Protein AF-A0A2N1N3P8-F1 (afdb_monomer)

Solvent-accessible surface area (backbone atoms only — not comparable to full-atom values): 6176 Å² total; per-residue (Å²): 129,73,70,65,56,63,58,54,63,71,67,71,73,82,66,87,74,85,75,88,65,87,76,77,82,57,82,87,74,60,80,86,76,82,74,61,90,78,63,77,86,68,74,89,79,77,69,84,94,67,77,85,84,75,58,94,85,62,71,78,82,71,82,67,52,63,12,84,76,81,61,48,68,75,43,48,58,93,72,41,84,83,80,111

InterPro domains:
  IPR001878 Zinc finger, CCHC-type [PS50158] (66-80)
  IPR036875 Zinc finger, CCHC-type superfamily [SSF57756] (59-81)

Secondary structure (DSSP, 8-state):
--HHHHHHHTTTT-------S-----GGG-------TT---SPSSPPTTPPPPPPTT-PPPPPPPBPTTT--BSS-GGG-TT--

Structure (mmCIF, N/CA/C/O backbone):
data_AF-A0A2N1N3P8-F1
#
_entry.id   AF-A0A2N1N3P8-F1
#
loop_
_atom_site.group_PDB
_atom_site.id
_atom_site.type_symbol
_atom_site.label_atom_id
_atom_site.label_alt_id
_atom_site.label_comp_id
_atom_site.label_asym_id
_atom_site.label_entity_id
_atom_site.label_seq_id
_atom_site.pdbx_PDB_ins_code
_atom_site.Cartn_x
_atom_site.Cartn_y
_atom_site.Cartn_z
_atom_site.occupancy
_atom_site.B_iso_or_equiv
_atom_site.auth_seq_id
_atom_site.auth_comp_id
_atom_site.auth_asym_id
_atom_site.auth_atom_id
_atom_site.pdbx_PDB_model_num
ATOM 1 N N . MET A 1 1 ? 60.984 27.105 -33.106 1.00 57.31 1 MET A N 1
ATOM 2 C CA . MET A 1 1 ? 60.052 27.423 -34.214 1.00 57.31 1 MET A CA 1
ATOM 3 C C . MET A 1 1 ? 60.004 26.369 -35.332 1.00 57.31 1 MET A C 1
ATOM 5 O O . MET A 1 1 ? 59.030 26.368 -36.063 1.00 57.31 1 MET A O 1
ATOM 9 N N . LEU A 1 2 ? 60.974 25.451 -35.484 1.00 53.97 2 LEU A N 1
ATOM 10 C CA . LEU A 1 2 ? 60.927 24.427 -36.553 1.00 53.97 2 LEU A CA 1
ATOM 11 C C . LEU A 1 2 ? 60.233 23.106 -36.152 1.00 53.97 2 LEU A C 1
ATOM 13 O O . LEU A 1 2 ? 59.760 22.383 -37.021 1.00 53.97 2 LEU A O 1
ATOM 17 N N . TYR A 1 3 ? 60.099 22.808 -34.853 1.00 55.69 3 TYR A N 1
ATOM 18 C CA . TYR A 1 3 ? 59.532 21.529 -34.387 1.00 55.69 3 TYR A CA 1
ATOM 19 C C . TYR A 1 3 ? 57.990 21.489 -34.358 1.00 55.69 3 TYR A C 1
ATOM 21 O O . TYR A 1 3 ? 57.391 20.432 -34.523 1.00 55.69 3 TYR A O 1
ATOM 29 N N . TYR A 1 4 ? 57.325 22.643 -34.218 1.00 55.44 4 TYR A N 1
ATOM 30 C CA . TYR A 1 4 ? 55.853 22.722 -34.213 1.00 55.44 4 TYR A CA 1
ATOM 31 C C . TYR A 1 4 ? 55.250 22.521 -35.617 1.00 55.44 4 TYR A C 1
ATOM 33 O O . TYR A 1 4 ? 54.142 22.008 -35.766 1.00 55.44 4 TYR A O 1
ATOM 41 N N . ASN A 1 5 ? 56.017 22.862 -36.658 1.00 55.28 5 ASN A N 1
ATOM 42 C CA . ASN A 1 5 ? 55.580 22.761 -38.050 1.00 55.28 5 ASN A CA 1
ATOM 43 C C . ASN A 1 5 ? 55.539 21.311 -38.557 1.00 55.28 5 ASN A C 1
ATOM 45 O O . ASN A 1 5 ? 54.647 20.966 -39.326 1.00 55.28 5 ASN A O 1
ATOM 49 N N . LEU A 1 6 ? 56.421 20.430 -38.068 1.00 53.41 6 LEU A N 1
ATOM 50 C CA . LEU A 1 6 ? 56.400 19.006 -38.429 1.00 53.41 6 LEU A CA 1
ATOM 51 C C . LEU A 1 6 ? 55.213 18.254 -37.790 1.00 53.41 6 LEU A C 1
ATOM 53 O O . LEU A 1 6 ? 54.721 17.270 -38.342 1.00 53.41 6 LEU A O 1
ATOM 57 N N . PHE A 1 7 ? 54.725 18.732 -36.639 1.00 52.97 7 PHE A N 1
ATOM 58 C CA . PHE A 1 7 ? 53.576 18.154 -35.936 1.00 52.97 7 PHE A CA 1
ATOM 59 C C . PHE A 1 7 ? 52.246 18.480 -36.635 1.00 52.97 7 PHE A C 1
ATOM 61 O O . PHE A 1 7 ? 51.406 17.599 -36.807 1.00 52.97 7 PHE A O 1
ATOM 68 N N . LEU A 1 8 ? 52.079 19.708 -37.138 1.00 49.66 8 LEU A N 1
ATOM 69 C CA . LEU A 1 8 ? 50.867 20.118 -37.865 1.00 49.66 8 LEU A CA 1
ATOM 70 C C . LEU A 1 8 ? 50.792 19.557 -39.295 1.00 49.66 8 LEU A C 1
ATOM 72 O O . LEU A 1 8 ? 49.695 19.354 -39.820 1.00 49.66 8 LEU A O 1
ATOM 76 N N . GLN A 1 9 ? 51.931 19.227 -39.911 1.00 54.06 9 GLN A N 1
ATOM 77 C CA . GLN A 1 9 ? 51.973 18.622 -41.247 1.00 54.06 9 GLN A CA 1
ATOM 78 C C . GLN A 1 9 ? 51.456 17.169 -41.268 1.00 54.06 9 GLN A C 1
ATOM 80 O O . GLN A 1 9 ? 50.993 16.699 -42.305 1.00 54.06 9 GLN A O 1
ATOM 85 N N . LYS A 1 10 ? 51.448 16.474 -40.117 1.00 50.59 10 LYS A N 1
ATOM 86 C CA . LYS A 1 10 ? 50.864 15.125 -39.969 1.00 50.59 10 LYS A CA 1
ATOM 87 C C . LYS A 1 10 ? 49.339 15.106 -39.807 1.00 50.59 10 LYS A C 1
ATOM 89 O O . LYS A 1 10 ? 48.732 14.064 -40.018 1.00 50.59 10 LYS A O 1
ATOM 94 N N . ILE A 1 11 ? 48.707 16.228 -39.459 1.00 52.22 11 ILE A N 1
ATOM 95 C CA . ILE A 1 11 ? 47.259 16.285 -39.169 1.00 52.22 11 ILE A CA 1
ATOM 96 C C . ILE A 1 11 ? 46.448 16.690 -40.419 1.00 52.22 11 ILE A C 1
ATOM 98 O O . ILE A 1 11 ? 45.259 16.386 -40.536 1.00 52.22 11 ILE A O 1
ATOM 102 N N . ASN A 1 12 ? 47.098 17.317 -41.405 1.00 51.19 12 ASN A N 1
ATOM 103 C CA . ASN A 1 12 ? 46.461 17.886 -42.599 1.00 51.19 12 ASN A CA 1
ATOM 104 C C . ASN A 1 12 ? 46.441 16.950 -43.829 1.00 51.19 12 ASN A C 1
ATOM 106 O O . ASN A 1 12 ? 46.374 17.404 -44.966 1.00 51.19 12 ASN A O 1
ATOM 110 N N . GLN A 1 13 ? 46.482 15.631 -43.616 1.00 51.09 13 GLN A N 1
ATOM 111 C CA . GLN A 1 13 ? 46.203 14.633 -44.664 1.00 51.09 13 GLN A CA 1
ATOM 112 C C . GLN A 1 13 ? 44.727 14.201 -44.698 1.00 51.09 13 GLN A C 1
ATOM 114 O O . GLN A 1 13 ? 44.348 13.307 -45.448 1.00 51.09 13 GLN A O 1
ATOM 119 N N . ASN A 1 14 ? 43.857 14.878 -43.946 1.00 55.78 14 ASN A N 1
ATOM 120 C CA . ASN A 1 14 ? 42.407 14.743 -44.073 1.00 55.78 14 ASN A CA 1
ATOM 121 C C . ASN A 1 14 ? 41.888 15.576 -45.257 1.00 55.78 14 ASN A C 1
ATOM 123 O O . ASN A 1 14 ? 41.078 16.485 -45.087 1.00 55.78 14 ASN A O 1
ATOM 127 N N . ARG A 1 15 ? 42.357 15.283 -46.475 1.00 49.16 15 ARG A N 1
ATOM 128 C CA . ARG A 1 15 ? 41.770 15.833 -47.702 1.00 49.16 15 ARG A CA 1
ATOM 129 C C . ARG A 1 15 ? 41.185 14.705 -48.539 1.00 49.16 15 ARG A C 1
ATOM 131 O O . ARG A 1 15 ? 41.871 14.070 -49.325 1.00 49.16 15 ARG A O 1
ATOM 138 N N . SER A 1 16 ? 39.894 14.485 -48.302 1.00 53.12 16 SER A N 1
ATOM 139 C CA . SER A 1 16 ? 38.879 13.951 -49.215 1.00 53.12 16 SER A CA 1
ATOM 140 C C . SER A 1 16 ? 39.394 13.502 -50.590 1.00 53.12 16 SER A C 1
ATOM 142 O O . SER A 1 16 ? 39.622 14.328 -51.474 1.00 53.12 16 SER A O 1
ATOM 144 N N . THR A 1 17 ? 39.464 12.191 -50.809 1.00 45.00 17 THR A N 1
ATOM 145 C CA . THR A 1 17 ? 39.281 11.622 -52.145 1.00 45.00 17 THR A CA 1
ATOM 146 C C . THR A 1 17 ? 38.009 10.787 -52.120 1.00 45.00 17 THR A C 1
ATOM 148 O O . THR A 1 17 ? 37.946 9.675 -51.597 1.00 45.00 17 THR A O 1
ATOM 151 N N . LYS A 1 18 ? 36.939 11.357 -52.682 1.00 53.06 18 LYS A N 1
ATOM 152 C CA . LYS A 1 18 ? 35.827 10.562 -53.198 1.00 53.06 18 LYS A CA 1
ATOM 153 C C . LYS A 1 18 ? 36.420 9.623 -54.252 1.00 53.06 18 LYS A C 1
ATOM 155 O O . LYS A 1 18 ? 36.645 10.039 -55.381 1.00 53.06 18 LYS A O 1
ATOM 160 N N . LEU A 1 19 ? 36.715 8.380 -53.882 1.00 47.53 19 LEU A N 1
ATOM 161 C CA . LEU A 1 19 ? 37.037 7.331 -54.844 1.00 47.53 19 LEU A CA 1
ATOM 162 C C . LEU A 1 19 ? 35.722 6.881 -55.485 1.00 47.53 19 LEU A C 1
ATOM 164 O O . LEU A 1 19 ? 35.016 6.011 -54.977 1.00 47.53 19 LEU A O 1
ATOM 168 N N . SER A 1 20 ? 35.363 7.547 -56.582 1.00 50.56 20 SER A N 1
ATOM 169 C CA . SER A 1 20 ? 34.395 7.058 -57.556 1.00 50.56 20 SER A CA 1
ATOM 170 C C . SER A 1 20 ? 34.987 5.837 -58.261 1.00 50.56 20 SER A C 1
ATOM 172 O O . SER A 1 20 ? 35.749 5.964 -59.214 1.00 50.56 20 SER A O 1
ATOM 174 N N . GLY A 1 21 ? 34.653 4.651 -57.766 1.00 56.31 21 GLY A N 1
ATOM 175 C CA . GLY A 1 21 ? 34.904 3.380 -58.435 1.00 56.31 21 GLY A CA 1
ATOM 176 C C . GLY A 1 21 ? 34.162 2.249 -57.719 1.00 56.31 21 GLY A C 1
ATOM 177 O O . GLY A 1 21 ? 33.944 2.347 -56.505 1.00 56.31 21 GLY A O 1
ATOM 178 N N . PRO A 1 22 ? 33.731 1.189 -58.427 1.00 54.47 22 PRO A N 1
ATOM 179 C CA . PRO A 1 22 ? 33.156 0.020 -57.777 1.00 54.47 22 PRO A CA 1
ATOM 180 C C . PRO A 1 22 ? 34.225 -0.599 -56.870 1.00 54.47 22 PRO A C 1
ATOM 182 O O . PRO A 1 22 ? 35.266 -1.059 -57.336 1.00 54.47 22 PRO A O 1
ATOM 185 N N . ARG A 1 23 ? 33.988 -0.576 -55.553 1.00 58.78 23 ARG A N 1
ATOM 186 C CA . ARG A 1 23 ? 34.824 -1.290 -54.585 1.00 58.78 23 ARG A CA 1
ATOM 187 C C . ARG A 1 23 ? 34.726 -2.779 -54.904 1.00 58.78 23 ARG A C 1
ATOM 189 O O . ARG A 1 23 ? 33.701 -3.390 -54.611 1.00 58.78 23 ARG A O 1
ATOM 196 N N . LEU A 1 24 ? 35.775 -3.351 -55.498 1.00 59.00 24 LEU A N 1
ATOM 197 C CA . LEU A 1 24 ? 35.943 -4.799 -55.526 1.00 59.00 24 LEU A CA 1
ATOM 198 C C . LEU A 1 24 ? 35.952 -5.263 -54.065 1.00 59.00 24 LEU A C 1
ATOM 200 O O . LEU A 1 24 ? 36.845 -4.908 -53.292 1.00 59.00 24 LEU A O 1
ATOM 204 N N . PHE A 1 25 ? 34.911 -5.989 -53.666 1.00 59.19 25 PHE A N 1
ATOM 205 C CA . PHE A 1 25 ? 34.840 -6.636 -52.362 1.00 59.19 25 PHE A CA 1
ATOM 206 C C . PHE A 1 25 ? 35.879 -7.763 -52.347 1.00 5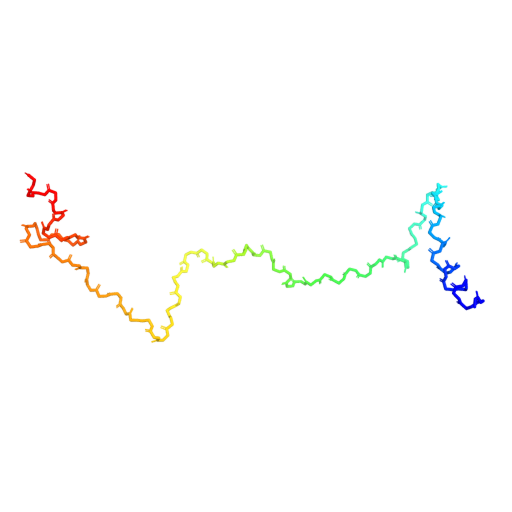9.19 25 PHE A C 1
ATOM 208 O O . PHE A 1 25 ? 35.585 -8.912 -52.668 1.00 59.19 25 PHE A O 1
ATOM 215 N N . ASN A 1 26 ? 37.124 -7.431 -52.011 1.00 64.69 26 ASN A N 1
ATOM 216 C CA . ASN A 1 26 ? 38.147 -8.439 -51.784 1.00 64.69 26 ASN A CA 1
ATOM 217 C C . ASN A 1 26 ? 37.806 -9.142 -50.466 1.00 64.69 26 ASN A C 1
ATOM 219 O O . ASN A 1 26 ? 37.761 -8.513 -49.407 1.00 64.69 26 ASN A O 1
ATOM 223 N N . LYS A 1 27 ? 37.543 -10.451 -50.547 1.00 62.00 27 LYS A N 1
ATOM 224 C CA . LYS A 1 27 ? 37.119 -11.325 -49.435 1.00 62.00 27 LYS A CA 1
ATOM 225 C C . LYS A 1 27 ? 38.048 -11.255 -48.211 1.00 62.00 27 LYS A C 1
ATOM 227 O O . LYS A 1 27 ? 37.626 -11.551 -47.099 1.00 62.00 27 LYS A O 1
ATOM 232 N N . GLU A 1 28 ? 39.282 -10.813 -48.423 1.00 65.88 28 GLU A N 1
ATOM 233 C CA . GLU A 1 28 ? 40.352 -10.693 -47.431 1.00 65.88 28 GLU A CA 1
ATOM 234 C C . GLU A 1 28 ? 40.227 -9.469 -46.511 1.00 65.88 28 GLU A C 1
ATOM 236 O O . GLU A 1 28 ? 40.861 -9.433 -45.463 1.00 65.88 28 GLU A O 1
ATOM 241 N N . ASN A 1 29 ? 39.392 -8.484 -46.859 1.00 64.06 29 ASN A N 1
ATOM 242 C CA . ASN A 1 29 ? 39.201 -7.261 -46.067 1.00 64.06 29 ASN A CA 1
ATOM 243 C C . ASN A 1 29 ? 37.816 -7.197 -45.405 1.00 64.06 29 ASN A C 1
ATOM 245 O O . ASN A 1 29 ? 37.293 -6.120 -45.109 1.00 64.06 29 ASN A O 1
ATOM 249 N N . SER A 1 30 ? 37.184 -8.355 -45.203 1.00 69.94 30 SER A N 1
ATOM 250 C CA . SER A 1 30 ? 35.930 -8.411 -44.462 1.00 69.94 30 SER A CA 1
ATOM 251 C C . SER A 1 30 ? 36.235 -8.226 -42.972 1.00 69.94 30 SER A C 1
ATOM 253 O O . SER A 1 30 ? 36.984 -9.033 -42.416 1.00 69.94 30 SER A O 1
ATOM 255 N N . PRO A 1 31 ? 35.676 -7.205 -42.295 1.00 70.44 31 PRO A N 1
ATOM 256 C CA . PRO A 1 31 ? 35.871 -7.050 -40.861 1.00 70.44 31 PRO A CA 1
ATOM 257 C C . PRO A 1 31 ? 35.401 -8.325 -40.158 1.00 70.44 31 PRO A C 1
ATOM 259 O O . PRO A 1 31 ? 34.291 -8.805 -40.404 1.00 70.44 31 PRO A O 1
ATOM 262 N N . PHE A 1 32 ? 36.252 -8.893 -39.303 1.00 72.81 32 PHE A N 1
ATOM 263 C CA . PHE A 1 32 ? 35.883 -10.041 -38.486 1.00 72.81 32 PHE A CA 1
ATOM 264 C C . PHE A 1 32 ? 34.805 -9.600 -37.494 1.00 72.81 32 PHE A C 1
ATOM 266 O O . PHE A 1 32 ? 35.084 -8.953 -36.483 1.00 72.81 32 PHE A O 1
ATOM 273 N N . ILE A 1 33 ? 33.547 -9.910 -37.806 1.00 71.62 33 ILE A N 1
ATOM 274 C CA . ILE A 1 33 ? 32.435 -9.656 -36.897 1.00 71.62 33 ILE A CA 1
ATOM 275 C C . ILE A 1 33 ? 32.461 -10.758 -35.838 1.00 71.62 33 ILE A C 1
ATOM 277 O O . ILE A 1 33 ? 31.911 -11.841 -36.039 1.00 71.62 33 ILE A O 1
ATOM 281 N N . LEU A 1 34 ? 33.097 -10.479 -34.695 1.00 71.25 34 LEU A N 1
ATOM 282 C CA . LEU A 1 34 ? 32.962 -11.317 -33.507 1.00 71.25 34 LEU A CA 1
ATOM 283 C C . LEU A 1 34 ? 31.534 -11.169 -32.969 1.00 71.25 34 LEU A C 1
ATOM 285 O O . LEU A 1 34 ? 31.233 -10.316 -32.131 1.00 71.25 34 LEU A O 1
ATOM 289 N N . ASN A 1 35 ? 30.629 -11.995 -33.479 1.00 71.56 35 ASN A N 1
ATOM 290 C CA . ASN A 1 35 ? 29.292 -12.116 -32.927 1.00 71.56 35 ASN A CA 1
ATOM 291 C C . ASN A 1 35 ? 29.406 -12.814 -31.569 1.00 71.56 35 ASN A C 1
ATOM 293 O O . ASN A 1 35 ? 29.744 -13.991 -31.513 1.00 71.56 35 ASN A O 1
ATOM 297 N N . ASN A 1 36 ? 29.130 -12.105 -30.471 1.00 74.69 36 ASN A N 1
ATOM 298 C CA . ASN A 1 36 ? 28.944 -12.748 -29.173 1.00 74.69 36 ASN A CA 1
ATOM 299 C C . ASN A 1 36 ? 27.593 -13.488 -29.209 1.00 74.69 36 ASN A C 1
ATOM 301 O O . ASN A 1 36 ? 26.557 -12.816 -29.195 1.00 74.69 36 ASN A O 1
ATOM 305 N N . PRO A 1 37 ? 27.560 -14.834 -29.241 1.00 68.00 37 PRO A N 1
ATOM 306 C CA . PRO A 1 37 ? 26.301 -15.581 -29.265 1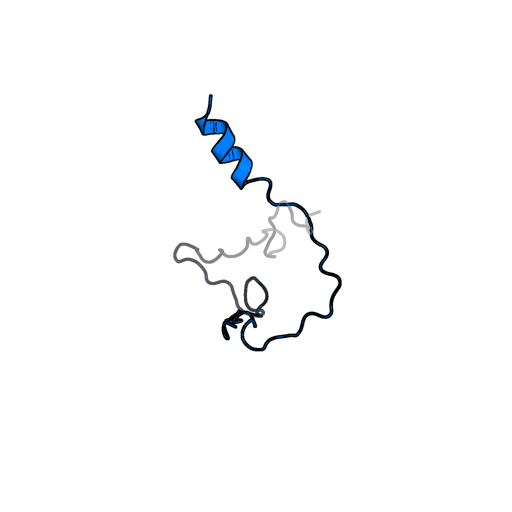.00 68.00 37 PRO A CA 1
ATOM 307 C C . PRO A 1 37 ? 25.460 -15.340 -28.000 1.00 68.00 37 PRO A C 1
ATOM 309 O O . PRO A 1 37 ? 24.246 -15.503 -28.025 1.00 68.00 37 PRO A O 1
ATOM 312 N N . ASN A 1 38 ? 26.084 -14.870 -26.912 1.00 65.75 38 ASN A N 1
ATOM 313 C CA . ASN A 1 38 ? 25.427 -14.473 -25.667 1.00 65.75 38 ASN A CA 1
ATOM 314 C C . ASN A 1 38 ? 25.057 -12.982 -25.616 1.00 65.75 38 ASN A C 1
ATOM 316 O O . ASN A 1 38 ? 24.745 -12.466 -24.538 1.00 65.75 38 ASN A O 1
ATOM 320 N N . LYS A 1 39 ? 25.095 -12.255 -26.745 1.00 67.75 39 LYS A N 1
ATOM 321 C CA . LYS A 1 39 ? 24.624 -10.867 -26.791 1.00 67.75 39 LYS A CA 1
ATOM 322 C C . LYS A 1 39 ? 23.131 -10.858 -26.459 1.00 67.75 39 LYS A C 1
ATOM 324 O O . LYS A 1 39 ? 22.287 -11.281 -27.242 1.00 67.75 39 LYS A O 1
ATOM 329 N N . GLN A 1 40 ? 22.829 -10.413 -25.246 1.00 66.75 40 GLN A N 1
ATOM 330 C CA . GLN A 1 40 ? 21.503 -10.486 -24.649 1.00 66.75 40 GLN A CA 1
ATOM 331 C C . GLN A 1 40 ? 20.487 -9.709 -25.502 1.00 66.75 40 GLN A C 1
ATOM 333 O O . GLN A 1 40 ? 20.564 -8.490 -25.611 1.00 66.75 40 GLN A O 1
ATOM 338 N N . THR A 1 41 ? 19.509 -10.412 -26.079 1.00 70.44 41 THR A N 1
ATOM 339 C CA . THR A 1 41 ? 18.311 -9.829 -26.721 1.00 70.44 41 THR A CA 1
ATOM 340 C C . THR A 1 41 ? 17.202 -9.524 -25.716 1.00 70.44 41 THR A C 1
ATOM 342 O O . THR A 1 41 ? 16.138 -9.019 -26.074 1.00 70.44 41 THR A O 1
ATOM 345 N N . LYS A 1 42 ? 17.422 -9.857 -24.440 1.00 70.75 42 LYS A N 1
ATOM 346 C CA . LYS A 1 42 ? 16.423 -9.685 -23.391 1.00 70.75 42 LYS A CA 1
ATOM 347 C C . LYS A 1 42 ? 16.228 -8.192 -23.102 1.00 70.75 42 LYS A C 1
ATOM 349 O O . LYS A 1 42 ? 17.212 -7.449 -23.055 1.00 70.75 42 LYS A O 1
ATOM 354 N N . PRO A 1 43 ? 14.979 -7.744 -22.891 1.00 77.12 43 PRO A N 1
ATOM 355 C CA . PRO A 1 43 ? 14.715 -6.365 -22.513 1.00 77.12 43 PRO A CA 1
ATOM 356 C C . PRO A 1 43 ? 15.424 -6.043 -21.197 1.00 77.12 43 PRO A C 1
ATOM 358 O O . PRO A 1 43 ? 15.565 -6.904 -20.324 1.00 77.12 43 PRO A O 1
ATOM 361 N N . LYS A 1 44 ? 15.853 -4.787 -21.050 1.00 77.81 44 LYS A N 1
ATOM 362 C CA . LYS A 1 44 ? 16.429 -4.312 -19.793 1.00 77.81 44 LYS A CA 1
ATOM 363 C C . LYS A 1 44 ? 15.435 -4.526 -18.653 1.00 77.81 44 LYS A C 1
ATOM 365 O O . LYS A 1 44 ? 14.242 -4.261 -18.789 1.00 77.81 44 LYS A O 1
ATOM 370 N N . GLY A 1 45 ? 15.967 -4.936 -17.508 1.00 83.56 45 GLY A N 1
ATOM 371 C CA . GLY A 1 45 ? 15.214 -5.057 -16.273 1.00 83.56 45 GLY A CA 1
ATOM 372 C C . GLY A 1 45 ? 14.810 -6.486 -15.944 1.00 83.56 45 GLY A C 1
ATOM 373 O O . GLY A 1 45 ? 15.479 -7.463 -16.275 1.00 83.56 45 GLY A O 1
ATOM 374 N N . ARG A 1 46 ? 13.736 -6.580 -15.171 1.00 81.75 46 ARG A N 1
ATOM 375 C CA . ARG A 1 46 ? 13.366 -7.782 -14.441 1.00 81.75 46 ARG A CA 1
ATOM 376 C C . ARG A 1 46 ? 12.492 -8.712 -15.286 1.00 81.75 46 ARG A C 1
ATOM 378 O O . ARG A 1 46 ? 11.554 -8.221 -15.913 1.00 81.75 46 ARG A O 1
ATOM 385 N N . PRO A 1 47 ? 12.714 -10.040 -15.258 1.00 87.38 47 PRO A N 1
ATOM 386 C CA . PRO A 1 47 ? 11.829 -10.977 -15.940 1.00 87.38 47 PRO A CA 1
ATOM 387 C C . PRO A 1 47 ? 10.376 -10.820 -15.476 1.00 87.38 47 PRO A C 1
ATOM 389 O O . PRO A 1 47 ? 10.106 -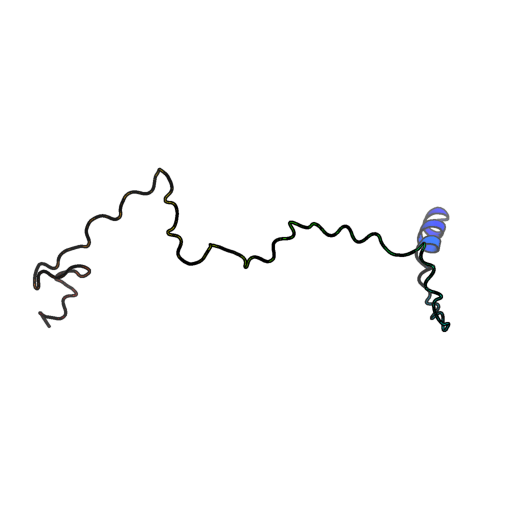10.735 -14.271 1.00 87.38 47 PRO A O 1
ATOM 392 N N . LYS A 1 48 ? 9.437 -10.795 -16.431 1.00 86.75 48 LYS A N 1
ATOM 393 C CA . LYS A 1 48 ? 7.999 -10.716 -16.137 1.00 86.75 48 LYS A CA 1
ATOM 394 C C . LYS A 1 48 ? 7.574 -11.891 -15.249 1.00 86.75 48 LYS A C 1
ATOM 396 O O . LYS A 1 48 ? 8.123 -12.982 -15.348 1.00 86.75 48 LYS A O 1
ATOM 401 N N . GLY A 1 49 ? 6.617 -11.648 -14.357 1.00 88.31 49 GLY A N 1
ATOM 402 C CA . GLY A 1 49 ? 6.055 -12.680 -13.477 1.00 88.31 49 GLY A CA 1
ATOM 403 C C . GLY A 1 49 ? 6.930 -13.082 -12.286 1.00 88.31 49 GLY A C 1
ATOM 404 O O . GLY A 1 49 ? 6.478 -13.825 -11.422 1.00 88.31 49 GLY A O 1
ATOM 405 N N . THR A 1 50 ? 8.156 -12.572 -12.170 1.00 88.44 50 THR A N 1
ATOM 406 C CA . THR A 1 50 ? 8.980 -12.839 -10.984 1.00 88.44 50 THR A CA 1
ATOM 407 C C . THR A 1 50 ? 8.60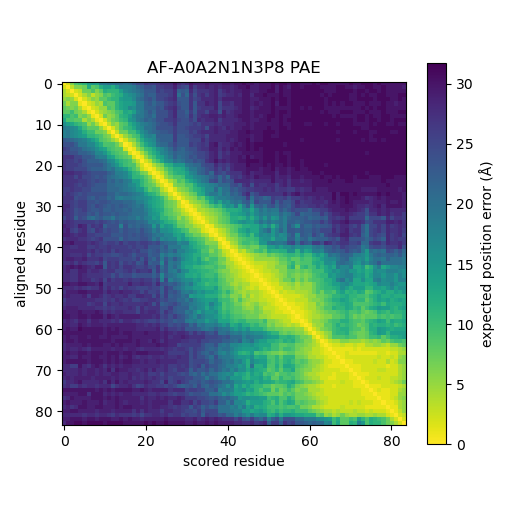6 -11.866 -9.844 1.00 88.44 50 THR A C 1
ATOM 409 O O . THR A 1 50 ? 8.201 -10.736 -10.115 1.00 88.44 50 THR A O 1
ATOM 412 N N . LYS A 1 51 ? 8.784 -12.228 -8.551 1.00 88.19 51 LYS A N 1
ATOM 413 C CA . LYS A 1 51 ? 8.658 -11.326 -7.357 1.00 88.19 51 LYS A CA 1
ATOM 414 C C . LYS A 1 51 ? 10.001 -10.827 -6.815 1.00 88.19 51 LYS A C 1
ATOM 416 O O . LYS A 1 51 ? 10.965 -11.583 -6.874 1.00 88.19 51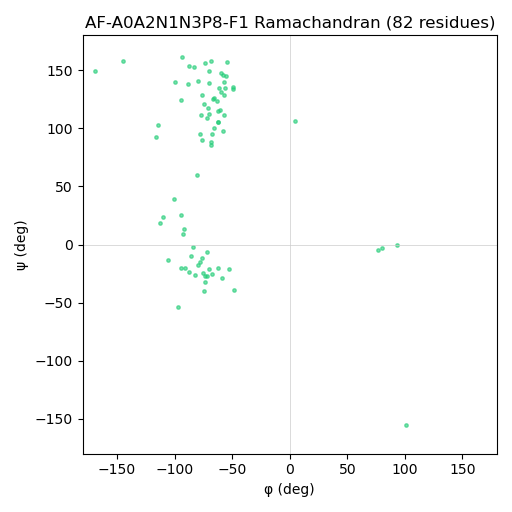 LYS A O 1
ATOM 421 N N . ARG A 1 52 ? 10.100 -9.556 -6.405 1.00 89.19 52 ARG A N 1
ATO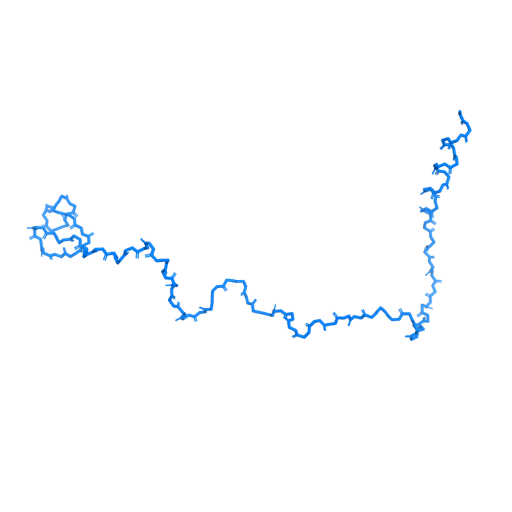M 422 C CA . ARG A 1 52 ? 11.392 -8.933 -6.069 1.00 89.19 52 ARG A CA 1
ATOM 423 C C . ARG A 1 52 ? 12.045 -9.721 -4.934 1.00 89.19 52 ARG A C 1
ATOM 425 O O . ARG A 1 52 ? 11.380 -9.995 -3.940 1.00 89.19 52 ARG A O 1
ATOM 432 N N . LEU A 1 53 ? 13.322 -10.065 -5.090 1.00 87.75 53 LEU A N 1
ATOM 433 C CA . LEU A 1 53 ? 14.105 -10.632 -3.996 1.00 87.75 53 LEU A CA 1
ATOM 434 C C . LEU A 1 53 ? 14.282 -9.542 -2.930 1.00 87.75 53 LEU A C 1
ATOM 436 O O . LEU A 1 53 ? 14.693 -8.425 -3.258 1.00 87.75 53 LEU A O 1
ATOM 440 N N . LYS A 1 54 ? 13.901 -9.841 -1.687 1.00 89.50 54 LYS A N 1
ATOM 441 C CA . LYS A 1 54 ? 14.083 -8.933 -0.550 1.00 89.50 54 LYS A CA 1
ATOM 442 C C . LYS A 1 54 ? 15.530 -9.013 -0.066 1.00 89.50 54 LYS A C 1
ATOM 444 O O . LYS A 1 54 ? 16.097 -10.104 -0.034 1.00 89.50 54 LYS A O 1
ATOM 449 N N . ALA A 1 55 ? 16.124 -7.882 0.306 1.00 91.88 55 ALA A N 1
ATOM 450 C CA . ALA A 1 55 ? 17.401 -7.895 1.013 1.00 91.88 55 ALA A CA 1
ATOM 451 C C . ALA A 1 55 ? 17.233 -8.464 2.434 1.00 91.88 55 ALA A C 1
ATOM 453 O O . AL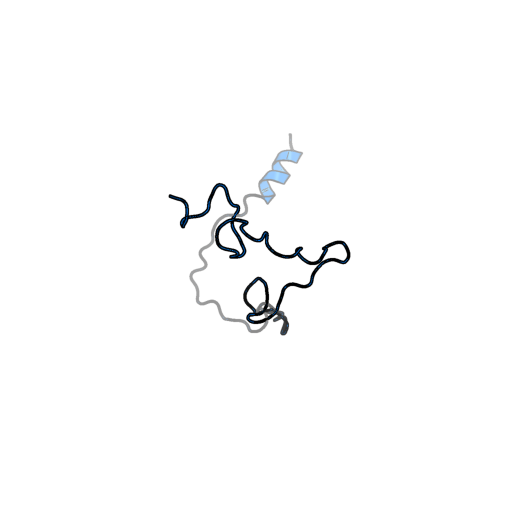A A 1 55 ? 16.142 -8.426 2.998 1.00 91.88 55 ALA A O 1
ATOM 454 N N . SER A 1 56 ? 18.319 -8.954 3.037 1.00 92.44 56 SER A N 1
ATOM 455 C CA . SER A 1 56 ? 18.299 -9.573 4.376 1.00 92.44 56 SER A CA 1
ATOM 456 C C . SER A 1 56 ? 17.784 -8.647 5.484 1.00 92.44 56 SER A C 1
ATOM 458 O O . SER A 1 56 ? 17.209 -9.110 6.462 1.00 92.44 56 SER A O 1
ATOM 460 N N . HIS A 1 57 ? 17.971 -7.337 5.326 1.00 92.12 57 HIS A N 1
ATOM 461 C CA . HIS A 1 57 ? 17.523 -6.325 6.281 1.00 92.12 57 HIS A CA 1
ATOM 462 C C . HIS A 1 57 ? 16.071 -5.874 6.060 1.00 92.12 57 HIS A C 1
ATOM 464 O O . HIS A 1 57 ? 15.519 -5.139 6.881 1.00 92.12 57 HIS A O 1
ATOM 470 N N . GLU A 1 58 ? 15.440 -6.262 4.950 1.00 90.56 58 GLU A N 1
ATOM 471 C CA . GLU A 1 58 ? 14.062 -5.878 4.676 1.00 90.56 58 GLU A CA 1
ATOM 472 C C . GLU A 1 58 ? 13.100 -6.721 5.507 1.00 90.56 58 GLU A C 1
ATOM 474 O O . GLU A 1 58 ? 12.899 -7.911 5.262 1.00 90.56 58 GLU A O 1
ATOM 479 N N . LYS A 1 59 ? 12.446 -6.074 6.469 1.00 86.88 59 LYS A N 1
ATOM 480 C CA . LYS A 1 59 ? 11.383 -6.702 7.250 1.00 86.88 59 LYS A CA 1
ATOM 481 C C . LYS A 1 59 ? 10.141 -6.925 6.382 1.00 86.88 59 LYS A C 1
ATOM 483 O O . LYS A 1 59 ? 9.848 -6.167 5.452 1.00 86.88 59 LYS A O 1
ATOM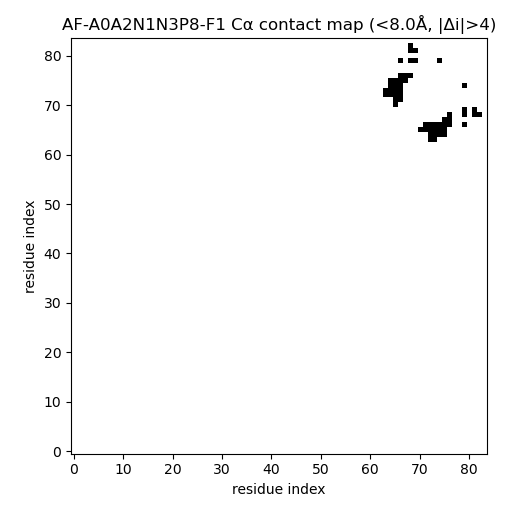 488 N N . GLU A 1 60 ? 9.388 -7.976 6.701 1.00 83.69 60 GLU A N 1
ATOM 489 C CA . GLU A 1 60 ? 8.003 -8.125 6.250 1.00 83.69 60 GLU A CA 1
ATOM 490 C C . GLU A 1 60 ? 7.245 -6.821 6.542 1.00 83.69 60 GLU A C 1
ATOM 492 O O . GLU A 1 60 ? 7.407 -6.227 7.611 1.00 83.69 60 GLU A O 1
ATOM 497 N N . LYS A 1 61 ? 6.451 -6.332 5.581 1.00 78.81 61 LYS A N 1
ATOM 498 C CA . LYS A 1 61 ? 5.606 -5.165 5.848 1.00 78.81 61 LYS A CA 1
ATOM 499 C C . LYS A 1 61 ? 4.618 -5.585 6.934 1.00 78.81 61 LYS A C 1
ATOM 501 O O . LYS A 1 61 ? 3.920 -6.578 6.748 1.00 78.81 61 LYS A O 1
ATOM 506 N N . GLY A 1 62 ? 4.595 -4.856 8.050 1.00 74.12 62 GLY A N 1
ATOM 507 C CA . GLY A 1 62 ? 3.640 -5.101 9.128 1.00 74.12 62 GLY A CA 1
ATOM 508 C C . GLY A 1 62 ? 2.199 -5.076 8.614 1.00 74.12 62 GLY A C 1
ATOM 509 O O . GLY A 1 62 ? 1.915 -4.491 7.563 1.00 74.12 62 GLY A O 1
ATOM 510 N N . THR A 1 63 ? 1.297 -5.723 9.353 1.00 77.56 63 THR A N 1
ATOM 511 C CA . THR A 1 63 ? -0.138 -5.731 9.048 1.00 77.56 63 THR A CA 1
ATOM 512 C C . THR A 1 63 ? -0.629 -4.308 8.802 1.00 77.56 63 THR A C 1
ATOM 514 O O . THR A 1 63 ? -0.297 -3.393 9.560 1.00 77.56 63 THR A O 1
ATOM 517 N N . GLN A 1 64 ? -1.406 -4.115 7.735 1.00 83.19 64 GLN A N 1
ATOM 518 C CA . GLN A 1 64 ? -2.011 -2.819 7.441 1.00 83.19 64 GLN A CA 1
ATOM 519 C C . GLN A 1 64 ? -2.839 -2.342 8.643 1.00 83.19 64 GLN A C 1
ATOM 521 O O . GLN A 1 64 ? -3.437 -3.147 9.354 1.00 83.19 64 GLN A O 1
ATOM 526 N N . TYR A 1 65 ? -2.857 -1.031 8.881 1.00 88.38 65 TYR A N 1
ATOM 527 C CA . TYR A 1 65 ? -3.624 -0.450 9.979 1.00 88.38 65 TYR A CA 1
ATOM 528 C C . TYR A 1 65 ? -5.121 -0.743 9.807 1.00 88.38 65 TYR A C 1
ATOM 530 O O . TYR A 1 65 ? -5.648 -0.575 8.704 1.00 88.38 6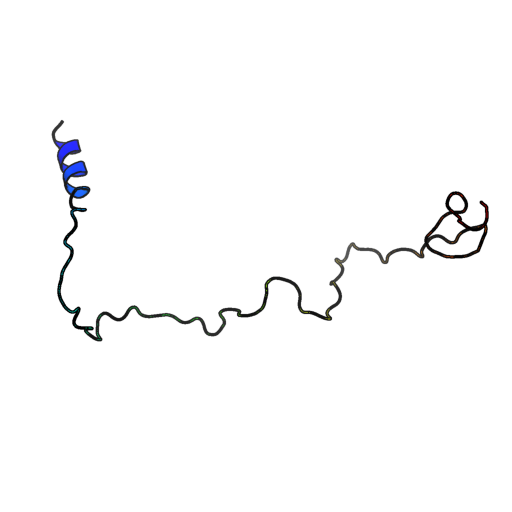5 TYR A O 1
ATOM 538 N N . LYS A 1 66 ? -5.789 -1.153 10.893 1.00 92.19 66 LYS A N 1
ATOM 539 C CA . LYS A 1 66 ? -7.233 -1.411 10.942 1.00 92.19 66 LYS A CA 1
ATOM 540 C C . LYS A 1 66 ? -7.980 -0.173 11.430 1.00 92.19 66 LYS A C 1
ATOM 542 O O . LYS A 1 66 ? -7.711 0.332 12.519 1.00 92.19 66 LYS A O 1
ATOM 547 N N . CYS A 1 67 ? -8.941 0.299 10.648 1.00 94.81 67 CYS A N 1
ATOM 548 C CA . CYS A 1 67 ? -9.763 1.447 10.991 1.00 94.81 67 CYS A CA 1
ATOM 549 C C . CYS A 1 67 ? -10.647 1.149 12.210 1.00 94.81 67 CYS A C 1
ATOM 551 O O . CYS A 1 67 ? -11.435 0.209 12.200 1.00 94.81 67 CYS A O 1
ATOM 553 N N . GLY A 1 68 ? -10.579 1.992 13.245 1.00 91.06 68 GLY A N 1
ATOM 554 C CA . GLY A 1 68 ? -11.418 1.853 14.442 1.00 91.06 68 GLY A CA 1
ATOM 555 C C . GLY A 1 68 ? -12.902 2.202 14.252 1.00 91.06 68 GLY A C 1
ATOM 556 O O . GLY A 1 68 ? -13.669 2.015 15.186 1.00 91.06 68 GLY A O 1
ATOM 557 N N . ASN A 1 69 ? -13.307 2.727 13.088 1.00 93.62 69 ASN A N 1
ATOM 558 C CA . ASN A 1 69 ? -14.716 3.031 12.800 1.00 93.62 69 ASN A CA 1
ATOM 559 C C . ASN A 1 69 ? -15.403 1.917 12.013 1.00 93.62 69 ASN A C 1
ATOM 561 O O . ASN A 1 69 ? -16.461 1.457 12.416 1.00 93.62 69 ASN A O 1
ATOM 565 N N . CYS A 1 70 ? -14.821 1.516 10.879 1.00 93.62 70 CYS A N 1
ATOM 566 C CA . CYS A 1 70 ? -15.426 0.532 9.978 1.00 93.62 70 CYS A CA 1
ATOM 567 C C . CYS A 1 70 ? -14.766 -0.845 10.042 1.00 93.62 70 CYS A C 1
ATOM 569 O O . CYS A 1 70 ? -15.311 -1.812 9.533 1.00 93.62 70 CYS A O 1
ATOM 571 N N . GLY A 1 71 ? -13.589 -0.954 10.660 1.00 92.12 71 GLY A N 1
ATOM 572 C CA . GLY A 1 71 ? -12.850 -2.209 10.736 1.00 92.12 71 GLY A CA 1
ATOM 573 C C . GLY A 1 71 ? -12.053 -2.569 9.480 1.00 92.12 71 GLY A C 1
ATOM 574 O O . GLY A 1 71 ? -11.325 -3.559 9.529 1.00 92.12 71 GLY A O 1
ATOM 575 N N . ASP A 1 72 ? -12.125 -1.786 8.402 1.00 92.62 72 ASP A N 1
ATOM 576 C CA . ASP A 1 72 ? -11.355 -2.048 7.182 1.00 92.62 72 ASP A CA 1
ATOM 577 C C . ASP A 1 72 ? -9.868 -1.724 7.347 1.00 92.62 72 ASP A C 1
ATOM 579 O O . ASP A 1 72 ? -9.463 -0.898 8.172 1.00 92.62 72 ASP A O 1
ATOM 583 N N . LEU A 1 73 ? -9.040 -2.363 6.522 1.00 92.81 73 LEU A N 1
ATOM 584 C CA . LEU A 1 73 ? -7.601 -2.134 6.483 1.00 92.81 73 LEU A CA 1
ATOM 585 C C . LEU A 1 73 ? -7.230 -0.987 5.534 1.00 92.81 73 LEU A C 1
ATOM 587 O O . LEU A 1 73 ? -7.911 -0.711 4.548 1.00 92.81 73 LEU A O 1
ATOM 591 N N . GLY A 1 74 ? -6.092 -0.348 5.802 1.00 91.62 74 GLY A N 1
ATOM 592 C CA . GLY A 1 74 ? -5.459 0.592 4.870 1.00 91.62 74 GLY A CA 1
ATOM 593 C C . GLY A 1 74 ? -5.833 2.062 5.064 1.00 91.62 74 GLY A C 1
ATOM 594 O O . GLY A 1 74 ? -5.288 2.908 4.359 1.00 91.62 74 GLY A O 1
ATOM 595 N N . HIS A 1 75 ? -6.688 2.390 6.035 1.00 92.94 75 HIS A N 1
ATOM 596 C CA . HIS A 1 75 ? -6.981 3.774 6.408 1.00 92.94 75 HIS A CA 1
ATOM 597 C C . HIS A 1 75 ? -7.233 3.931 7.913 1.00 92.94 75 HIS A C 1
ATOM 599 O O . HIS A 1 75 ? -7.598 2.985 8.610 1.00 92.94 75 HIS A O 1
ATOM 605 N N . ASN A 1 76 ? -7.050 5.152 8.419 1.00 91.88 76 ASN A N 1
ATOM 606 C CA . ASN A 1 76 ? -7.235 5.471 9.835 1.00 91.88 76 ASN A CA 1
ATOM 607 C C . ASN A 1 76 ? -8.649 5.990 10.117 1.00 91.88 76 ASN A C 1
ATOM 609 O O . ASN A 1 76 ? -9.296 6.542 9.231 1.00 91.88 76 ASN A O 1
ATOM 613 N N . LYS A 1 77 ? -9.067 5.954 11.391 1.00 92.12 77 LYS A N 1
ATOM 614 C CA . LYS A 1 77 ? -10.344 6.528 11.866 1.00 92.12 77 LYS A CA 1
ATOM 615 C C . LYS A 1 77 ? -10.594 7.964 11.368 1.00 92.12 77 LYS A C 1
ATOM 617 O O . LYS A 1 77 ? -11.715 8.282 10.994 1.00 92.12 77 LYS A O 1
ATOM 622 N N . ARG A 1 78 ? -9.553 8.807 11.320 1.00 91.62 78 ARG A N 1
ATOM 623 C CA . ARG A 1 78 ? -9.632 10.212 10.864 1.00 91.62 78 ARG A CA 1
ATOM 624 C C . ARG A 1 78 ? -9.932 10.373 9.368 1.00 91.62 78 ARG A C 1
ATOM 626 O O . ARG A 1 78 ? -10.472 11.396 8.978 1.00 91.62 78 ARG A O 1
ATOM 633 N N . ASN A 1 79 ? -9.585 9.374 8.559 1.00 90.88 79 ASN A N 1
ATOM 634 C CA . ASN A 1 79 ? -9.717 9.402 7.099 1.00 90.88 79 ASN A CA 1
ATOM 635 C C . ASN A 1 79 ? -10.772 8.390 6.620 1.00 90.88 79 ASN A C 1
ATOM 637 O O . ASN A 1 79 ? -10.737 7.951 5.475 1.00 90.88 79 ASN A O 1
ATOM 641 N N . CYS A 1 80 ? -11.647 7.941 7.521 1.00 93.31 80 CYS A N 1
ATOM 642 C CA . CYS A 1 80 ? -12.677 6.965 7.207 1.00 93.31 80 CYS A CA 1
ATOM 643 C C . CYS A 1 80 ? -13.820 7.635 6.443 1.00 93.31 80 CYS A C 1
ATOM 645 O O . CYS A 1 80 ? -14.379 8.622 6.911 1.00 93.31 80 CYS A O 1
ATOM 647 N N . ASN A 1 81 ? -14.206 7.055 5.307 1.00 89.62 81 ASN A N 1
ATOM 648 C CA . ASN A 1 81 ? -15.286 7.578 4.466 1.00 89.62 81 ASN A CA 1
ATOM 649 C C . ASN A 1 81 ? -16.693 7.291 5.020 1.00 89.62 81 ASN A C 1
ATOM 651 O O . ASN A 1 81 ? -17.659 7.842 4.508 1.00 89.62 81 ASN A O 1
ATOM 655 N N . ILE A 1 82 ? -16.813 6.427 6.036 1.00 86.62 82 ILE A N 1
ATOM 656 C CA . ILE A 1 82 ? -18.098 6.024 6.635 1.00 86.62 82 ILE A CA 1
ATOM 657 C C . ILE A 1 82 ? -18.537 6.982 7.757 1.00 86.62 82 ILE A C 1
ATOM 659 O O . ILE A 1 82 ? -19.726 7.086 8.028 1.00 86.62 82 ILE A O 1
ATOM 663 N N . LEU A 1 83 ? -17.605 7.704 8.395 1.00 65.31 83 LEU A N 1
ATOM 664 C CA . LEU A 1 83 ? -17.917 8.731 9.408 1.00 65.31 83 LEU A CA 1
ATOM 665 C C . LEU A 1 83 ? -17.856 10.154 8.834 1.00 65.31 83 LEU A C 1
ATOM 667 O O . LEU A 1 83 ? -17.326 11.053 9.489 1.00 65.31 83 LEU A O 1
ATOM 671 N N . ARG A 1 84 ? -18.332 10.356 7.606 1.00 55.56 84 ARG A N 1
ATOM 672 C CA . ARG A 1 84 ? -18.512 11.713 7.090 1.00 55.56 84 ARG A CA 1
ATOM 673 C C . ARG A 1 84 ? -19.889 12.244 7.450 1.00 55.56 84 ARG A C 1
ATOM 675 O O . ARG A 1 84 ? -20.842 11.440 7.386 1.00 55.56 84 ARG A O 1
#

pLDDT: mean 73.25, std 15.86, range [45.0, 94.81]

Foldseek 3Di:
DPPVVVVVVVVPPPDDDPPPDPPPPDVVPDPPPPDPPPPDPDDPDDDPPDDDDDDPPDDDDPFFDAEPPPRDGDDYVVPDPVVD

Radius of gyration: 34.97 Å; Cα contacts (8 Å, |Δi|>4): 28; chains: 1; bounding box: 79×43×73 Å

Organism: NCBI:txid588596

Mean predicted aligned error: 19.61 Å

Sequence (84 aa):
MLYYNLFLQKINQNRSTKLSGPRLFNKENSPFILNNPNKQTKPKGRPKGTKRLKASHEKEKGTQYKCGNCGDLGHNKRNCNILR